Protein AF-A0A5Y4YMW5-F1 (afdb_monomer_lite)

Radius of gyration: 12.69 Å; chains: 1; bounding box: 36×25×28 Å

pLDDT: mean 90.34, std 5.49, range [66.44, 96.69]

Organism: Campylobacter jejuni (NCBI:txid197)

Foldseek 3Di:
DVVLLVLLVVLLVLLVVLLVCLPPPDDPVVNLVSLQVNLVSLVVPVVVQVDPLSVVLNVVQRVDPDPVSVVVCVVCVVVNSVSSVVSSVCSVPRDD

Secondary structure (DSSP, 8-state):
-HHHHHHHHHHHHHHHHHHHHHHH---HHHHHHHHHHHHHHHHHHHHHHT-HHHHHHIIIIIS--STHHHHHHHHTHHHHHHHHHHHHHHHHT---

Sequence (96 aa):
RFFKQLVALELRKKIILFRKNILKNFDLELFENSFFELAIFLEYFYRFLEIKNLNKLYEKYCKDRDKNIFSKIINNKNKFCKLLKKSSKNLKIYKG

Structure (mmCIF, N/CA/C/O backbone):
data_AF-A0A5Y4YMW5-F1
#
_entry.id   AF-A0A5Y4YMW5-F1
#
loop_
_atom_site.group_PDB
_atom_site.id
_atom_site.type_symbol
_atom_site.label_atom_id
_atom_site.label_alt_id
_atom_site.label_comp_id
_atom_site.label_asym_id
_atom_site.label_entity_id
_atom_site.label_seq_id
_atom_site.pdbx_PDB_ins_code
_atom_site.Cartn_x
_atom_site.Cartn_y
_atom_site.Cartn_z
_atom_site.occupancy
_atom_site.B_iso_or_equiv
_atom_site.auth_seq_id
_atom_site.auth_comp_id
_atom_site.auth_asym_id
_atom_site.auth_atom_id
_atom_site.pdbx_PDB_model_num
ATOM 1 N N . ARG A 1 1 ? -20.981 0.290 8.206 1.00 79.75 1 ARG A N 1
ATOM 2 C CA . ARG A 1 1 ? -20.155 -0.852 8.683 1.00 79.75 1 ARG A CA 1
ATOM 3 C C . ARG A 1 1 ? -19.740 -1.788 7.543 1.00 79.75 1 ARG A C 1
ATOM 5 O O . ARG A 1 1 ? -18.548 -1.955 7.337 1.00 79.75 1 ARG A O 1
ATOM 12 N N . PHE A 1 2 ? -20.684 -2.308 6.750 1.00 88.44 2 PHE A N 1
ATOM 13 C CA . PHE A 1 2 ? -20.400 -3.207 5.618 1.00 88.44 2 PHE A CA 1
ATOM 14 C C . PHE A 1 2 ? -19.519 -2.581 4.518 1.00 88.44 2 PHE A C 1
ATOM 16 O O . PHE A 1 2 ? -18.479 -3.132 4.176 1.00 88.44 2 PHE A O 1
ATOM 23 N N . PHE A 1 3 ? -19.855 -1.376 4.041 1.00 90.06 3 PHE A N 1
ATOM 24 C CA . PHE A 1 3 ? -19.063 -0.689 3.008 1.00 90.06 3 PHE A CA 1
ATOM 25 C C . PHE A 1 3 ? -17.596 -0.457 3.422 1.00 90.06 3 PHE A C 1
ATOM 27 O O . PHE A 1 3 ? -16.681 -0.747 2.659 1.00 90.06 3 PHE A O 1
ATOM 34 N N . LYS A 1 4 ? -17.354 -0.040 4.675 1.00 91.75 4 LYS A N 1
ATOM 35 C CA . LYS A 1 4 ? -16.004 0.093 5.259 1.00 91.75 4 LYS A CA 1
ATOM 36 C C . LYS A 1 4 ? -15.207 -1.218 5.189 1.00 91.75 4 LYS A C 1
ATOM 38 O O . LYS A 1 4 ? -14.026 -1.205 4.852 1.00 91.75 4 LYS A O 1
ATOM 43 N N . GLN A 1 5 ? -15.849 -2.349 5.474 1.00 92.50 5 GLN A N 1
ATOM 44 C CA . GLN A 1 5 ? -15.216 -3.668 5.399 1.00 92.50 5 GLN A CA 1
ATOM 45 C C . GLN A 1 5 ? -14.911 -4.084 3.953 1.00 92.50 5 GLN A C 1
ATOM 47 O O . GLN A 1 5 ? -13.828 -4.609 3.700 1.00 92.50 5 GLN A O 1
ATOM 52 N N . LEU A 1 6 ? -15.813 -3.805 3.004 1.00 93.75 6 LEU A N 1
ATOM 53 C CA . LEU A 1 6 ? -15.571 -4.047 1.576 1.00 93.75 6 LEU A CA 1
ATOM 54 C C . LEU A 1 6 ? -14.378 -3.237 1.062 1.00 93.75 6 LEU A C 1
ATOM 56 O O . LEU A 1 6 ? -13.455 -3.802 0.478 1.00 93.75 6 LEU A O 1
ATOM 60 N N . VAL A 1 7 ? -14.349 -1.935 1.356 1.00 93.81 7 VAL A N 1
ATOM 61 C CA . VAL A 1 7 ? -13.228 -1.052 1.003 1.00 93.81 7 VAL A CA 1
ATOM 62 C C . VAL A 1 7 ? -11.921 -1.574 1.605 1.00 93.81 7 VAL A C 1
ATOM 64 O O . VAL A 1 7 ? -10.903 -1.649 0.915 1.00 93.81 7 VAL A O 1
ATOM 67 N N . ALA A 1 8 ? -11.938 -1.988 2.876 1.00 94.81 8 ALA A N 1
ATOM 68 C CA . ALA A 1 8 ? -10.759 -2.541 3.531 1.00 94.81 8 ALA A CA 1
ATOM 69 C C . ALA A 1 8 ? -10.273 -3.847 2.871 1.00 94.81 8 ALA A C 1
ATOM 71 O O . ALA A 1 8 ? -9.064 -4.055 2.714 1.00 94.81 8 ALA A O 1
ATOM 72 N N . LEU A 1 9 ? -11.194 -4.724 2.462 1.00 95.31 9 LEU A N 1
ATOM 73 C CA . LEU A 1 9 ? -10.873 -5.969 1.768 1.00 95.31 9 LEU A CA 1
ATOM 74 C C . LEU A 1 9 ? -10.239 -5.701 0.397 1.00 95.31 9 LEU A C 1
ATOM 76 O O . LEU A 1 9 ? -9.194 -6.281 0.089 1.00 95.31 9 LEU A O 1
ATOM 80 N N . GLU A 1 10 ? -10.830 -4.811 -0.398 1.00 94.38 10 GLU A N 1
ATOM 81 C CA . GLU A 1 10 ? -10.332 -4.482 -1.737 1.00 94.38 10 GLU A CA 1
ATOM 82 C C . GLU A 1 10 ? -8.969 -3.788 -1.692 1.00 94.38 10 GLU A C 1
ATOM 84 O O . GLU A 1 10 ? -8.020 -4.209 -2.364 1.00 94.38 10 GLU A O 1
ATOM 89 N N . LEU A 1 11 ? -8.800 -2.812 -0.798 1.00 95.00 11 LEU A N 1
ATOM 90 C CA . LEU A 1 11 ? -7.510 -2.157 -0.599 1.00 95.00 11 LEU A CA 1
ATOM 91 C C . LEU A 1 11 ? -6.427 -3.151 -0.163 1.00 95.00 11 LEU A C 1
ATOM 93 O O . LEU A 1 11 ? -5.276 -3.080 -0.602 1.00 95.00 11 LEU A O 1
ATOM 97 N N . ARG A 1 12 ? -6.783 -4.127 0.679 1.00 95.75 12 ARG A N 1
ATOM 98 C CA . ARG A 1 12 ? -5.846 -5.168 1.110 1.00 95.75 12 ARG A CA 1
ATOM 99 C C . ARG A 1 12 ? -5.372 -6.025 -0.058 1.00 95.75 12 ARG A C 1
ATOM 101 O O . ARG A 1 12 ? -4.175 -6.318 -0.119 1.00 95.75 12 ARG A O 1
ATOM 108 N N . LYS A 1 13 ? -6.273 -6.432 -0.958 1.00 95.31 13 LYS A N 1
ATOM 109 C CA . LYS A 1 13 ? -5.921 -7.202 -2.163 1.00 95.31 13 LYS A CA 1
ATOM 110 C C . LYS A 1 13 ? -4.936 -6.414 -3.029 1.00 95.31 13 LYS A C 1
ATOM 112 O O . LYS A 1 13 ? -3.864 -6.941 -3.334 1.00 95.31 13 LYS A O 1
ATOM 117 N N . LYS A 1 14 ? -5.238 -5.139 -3.312 1.00 94.88 14 LYS A N 1
ATOM 118 C CA . LYS A 1 14 ? -4.365 -4.238 -4.087 1.00 94.88 14 LYS A CA 1
ATOM 119 C C . LYS A 1 14 ? -2.972 -4.096 -3.462 1.00 94.88 14 LYS A C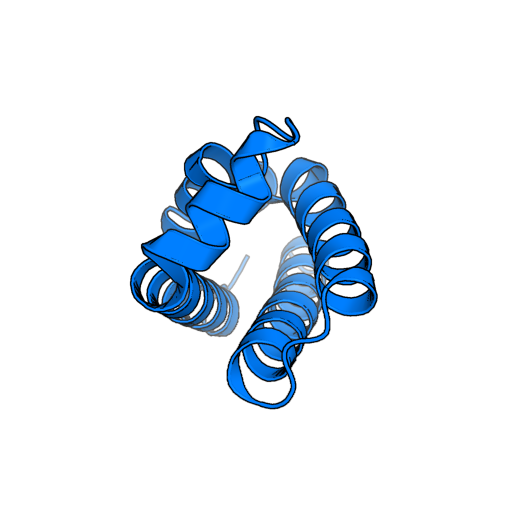 1
ATOM 121 O O . LYS A 1 14 ? -1.974 -4.318 -4.142 1.00 94.88 14 LYS A O 1
ATOM 126 N N . ILE A 1 15 ? -2.878 -3.846 -2.151 1.00 95.69 15 ILE A N 1
ATOM 127 C CA . ILE A 1 15 ? -1.587 -3.734 -1.439 1.00 95.69 15 ILE A CA 1
ATOM 128 C C . ILE A 1 15 ? -0.770 -5.033 -1.516 1.00 95.69 15 ILE A C 1
ATOM 130 O O . ILE A 1 15 ? 0.452 -4.990 -1.682 1.00 95.69 15 ILE A O 1
ATOM 134 N N . ILE A 1 16 ? -1.413 -6.196 -1.354 1.00 95.25 16 ILE A N 1
ATOM 135 C CA . ILE A 1 16 ? -0.725 -7.494 -1.407 1.00 95.25 16 ILE A CA 1
ATOM 136 C C . ILE A 1 16 ? -0.179 -7.754 -2.810 1.00 95.25 16 ILE A C 1
ATOM 138 O O . ILE A 1 16 ? 0.975 -8.172 -2.928 1.00 95.25 16 ILE A O 1
ATOM 142 N N . LEU A 1 17 ? -0.990 -7.518 -3.843 1.00 92.94 17 LEU A N 1
ATOM 143 C CA . LEU A 1 17 ? -0.595 -7.718 -5.234 1.00 92.94 17 LEU A CA 1
ATOM 144 C C . LEU A 1 17 ? 0.569 -6.794 -5.607 1.00 92.94 17 LEU A C 1
ATOM 146 O O . LEU A 1 17 ? 1.622 -7.274 -6.020 1.00 92.94 17 LEU A O 1
ATOM 150 N N . PHE A 1 18 ? 0.438 -5.499 -5.320 1.00 94.00 18 PHE A N 1
ATOM 151 C CA . PHE A 1 18 ? 1.484 -4.508 -5.561 1.00 94.00 18 PHE A CA 1
ATOM 152 C C . PHE A 1 18 ? 2.812 -4.880 -4.886 1.00 94.00 18 PHE A C 1
ATOM 154 O O . PHE A 1 18 ? 3.871 -4.913 -5.514 1.00 94.00 18 PHE A O 1
ATOM 161 N N . ARG A 1 19 ? 2.766 -5.269 -3.603 1.00 94.19 19 ARG A N 1
ATOM 162 C CA . ARG A 1 19 ? 3.959 -5.718 -2.871 1.00 94.19 19 ARG A CA 1
ATOM 163 C C . ARG A 1 19 ? 4.595 -6.962 -3.503 1.00 94.19 19 ARG A C 1
ATOM 165 O O . ARG A 1 19 ? 5.817 -7.083 -3.468 1.00 94.19 19 ARG A O 1
ATOM 172 N N . LYS A 1 20 ? 3.799 -7.911 -4.010 1.00 91.88 20 LYS A N 1
ATOM 173 C CA . LYS A 1 20 ? 4.321 -9.114 -4.680 1.00 91.88 20 LYS A CA 1
ATOM 174 C C . LYS A 1 20 ? 5.049 -8.749 -5.974 1.00 91.88 20 LYS A C 1
ATOM 176 O O . LYS A 1 20 ? 6.155 -9.247 -6.169 1.00 91.88 20 LYS A O 1
ATOM 181 N N . ASN A 1 21 ? 4.475 -7.857 -6.781 1.00 89.50 21 ASN A N 1
ATOM 182 C CA . ASN A 1 21 ? 5.061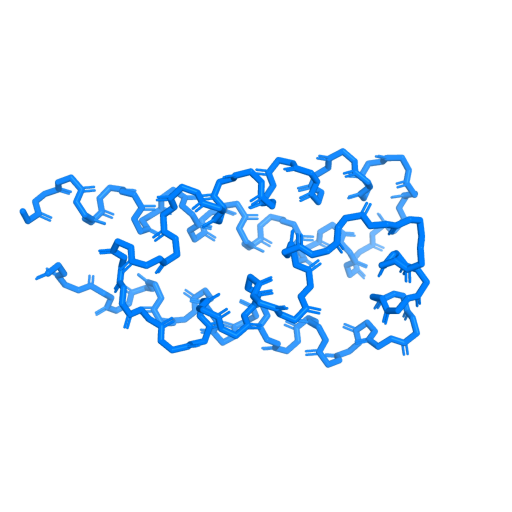 -7.420 -8.051 1.00 89.50 21 ASN A CA 1
ATOM 183 C C . ASN A 1 21 ? 6.421 -6.747 -7.828 1.00 89.50 21 ASN A C 1
ATOM 185 O O . ASN A 1 21 ? 7.410 -7.149 -8.430 1.00 89.50 21 ASN A O 1
ATOM 189 N N . ILE A 1 22 ? 6.515 -5.849 -6.840 1.00 90.00 22 ILE A N 1
ATOM 190 C CA . ILE A 1 22 ? 7.780 -5.197 -6.457 1.00 90.00 22 ILE A CA 1
ATOM 191 C C . ILE A 1 22 ? 8.887 -6.202 -6.085 1.00 90.00 22 ILE A C 1
ATOM 193 O O . ILE A 1 22 ? 10.072 -5.939 -6.309 1.00 90.00 22 ILE A O 1
ATOM 197 N N . LEU A 1 23 ? 8.532 -7.311 -5.428 1.00 88.38 23 LEU A N 1
ATOM 198 C CA . LEU A 1 23 ? 9.503 -8.257 -4.870 1.00 88.38 23 LEU A CA 1
ATOM 199 C C . LEU A 1 23 ? 9.972 -9.326 -5.860 1.00 88.38 23 LEU A C 1
ATOM 201 O O . LEU A 1 23 ? 11.095 -9.789 -5.698 1.00 88.38 23 LEU A O 1
ATOM 205 N N . LYS A 1 24 ? 9.132 -9.744 -6.814 1.00 84.94 24 LYS A N 1
ATOM 206 C CA . LYS A 1 24 ? 9.455 -10.846 -7.733 1.00 84.94 24 LYS A CA 1
ATOM 207 C C . LYS A 1 24 ? 10.086 -10.357 -9.034 1.00 84.94 24 LYS A C 1
ATOM 209 O O . LYS A 1 24 ? 11.251 -10.638 -9.269 1.00 84.94 24 LYS A O 1
ATOM 214 N N . ASN A 1 25 ? 9.329 -9.606 -9.830 1.00 72.88 25 ASN A N 1
ATOM 215 C CA . ASN A 1 25 ? 9.719 -9.180 -11.172 1.00 72.88 25 ASN A CA 1
ATOM 216 C C . ASN A 1 25 ? 9.497 -7.672 -11.245 1.00 72.88 25 ASN A C 1
ATOM 218 O O . ASN A 1 25 ? 8.404 -7.220 -11.580 1.00 72.88 25 ASN A O 1
ATOM 222 N N . PHE A 1 26 ? 10.499 -6.903 -10.812 1.00 80.69 26 PHE A N 1
ATOM 223 C CA . PHE A 1 26 ? 10.407 -5.449 -10.848 1.00 80.69 26 PHE A CA 1
ATOM 224 C C . PHE A 1 26 ? 10.528 -4.981 -12.297 1.00 80.69 26 PHE A C 1
ATOM 226 O O . PHE A 1 26 ? 11.623 -4.944 -12.848 1.00 80.69 26 PHE A O 1
ATOM 233 N N . ASP A 1 27 ? 9.384 -4.647 -12.873 1.00 88.56 27 ASP A N 1
ATOM 234 C CA . ASP A 1 27 ? 9.245 -3.950 -14.141 1.00 88.56 27 ASP A CA 1
ATOM 235 C C . ASP A 1 27 ? 8.791 -2.516 -13.848 1.00 88.56 27 ASP A C 1
ATOM 237 O O . ASP A 1 27 ? 7.890 -2.316 -13.025 1.00 88.56 27 ASP A O 1
ATOM 241 N N . LEU A 1 28 ? 9.461 -1.525 -14.443 1.00 86.25 28 LEU A N 1
ATOM 242 C CA . LEU A 1 28 ? 9.257 -0.120 -14.089 1.00 86.25 28 LEU A CA 1
ATOM 243 C C . LEU A 1 28 ? 7.873 0.374 -14.521 1.00 86.25 28 LEU A C 1
ATOM 245 O O . LEU A 1 28 ? 7.183 0.993 -13.719 1.00 86.25 28 LEU A O 1
ATOM 249 N N . GLU A 1 29 ? 7.440 0.052 -15.736 1.00 86.75 29 GLU A N 1
ATOM 250 C CA . GLU A 1 29 ? 6.155 0.504 -16.274 1.00 86.75 29 GLU A CA 1
ATOM 251 C C . GLU A 1 29 ? 4.982 -0.123 -15.505 1.00 86.75 29 GLU A C 1
ATOM 253 O O . GLU A 1 29 ? 4.073 0.573 -15.041 1.00 86.75 29 GLU A O 1
ATOM 258 N N . LEU A 1 30 ? 5.039 -1.435 -15.250 1.00 87.12 30 LEU A N 1
ATOM 259 C CA . LEU A 1 30 ? 4.061 -2.123 -14.406 1.00 87.12 30 LEU A CA 1
ATOM 260 C C . LEU A 1 30 ? 4.074 -1.590 -12.970 1.00 87.12 30 LEU A C 1
ATOM 262 O O . LEU A 1 30 ? 3.021 -1.501 -12.328 1.00 87.12 30 LEU A O 1
ATOM 266 N N . PHE A 1 31 ? 5.247 -1.245 -12.436 1.00 89.25 31 PHE A N 1
ATOM 267 C CA . PHE A 1 31 ? 5.368 -0.644 -11.113 1.00 89.25 31 PHE A CA 1
ATOM 268 C C . PHE A 1 31 ? 4.693 0.728 -11.052 1.00 89.25 31 PHE A C 1
ATOM 270 O O . PHE A 1 31 ? 3.913 0.954 -10.129 1.00 89.25 31 PHE A O 1
ATOM 277 N N . GLU A 1 32 ? 4.957 1.615 -12.009 1.00 89.56 32 GLU A N 1
ATOM 278 C CA . GLU A 1 32 ? 4.375 2.959 -12.048 1.00 89.56 32 GLU A CA 1
ATOM 279 C C . GLU A 1 32 ? 2.851 2.891 -12.164 1.00 89.56 32 GLU A C 1
ATOM 281 O O . GLU A 1 32 ? 2.146 3.452 -11.321 1.00 89.56 32 GLU A O 1
ATOM 286 N N . ASN A 1 33 ? 2.337 2.106 -13.115 1.00 89.25 33 ASN A N 1
ATOM 287 C CA . ASN A 1 33 ? 0.898 1.917 -13.310 1.00 89.25 33 ASN A CA 1
ATOM 288 C C . ASN A 1 33 ? 0.213 1.379 -12.043 1.00 89.25 33 ASN A C 1
ATOM 290 O O . ASN A 1 33 ? -0.748 1.963 -11.533 1.00 89.25 33 ASN A O 1
ATOM 294 N N . SER A 1 34 ? 0.751 0.301 -11.464 1.00 90.25 34 SER A N 1
ATOM 295 C CA . SER A 1 34 ? 0.186 -0.295 -10.247 1.00 90.25 34 SER A CA 1
ATOM 296 C C . SER A 1 34 ? 0.345 0.594 -9.007 1.00 90.25 34 SER A C 1
ATOM 298 O O . SER A 1 34 ? -0.489 0.545 -8.096 1.00 90.25 34 SER A O 1
ATOM 300 N N . PHE A 1 35 ? 1.384 1.432 -8.959 1.00 92.25 35 PHE A N 1
ATOM 301 C CA . PHE A 1 35 ? 1.546 2.433 -7.916 1.00 92.25 35 PHE A CA 1
ATOM 302 C C . PHE A 1 35 ? 0.479 3.521 -8.030 1.00 92.25 35 PHE A C 1
ATOM 304 O O . PHE A 1 35 ? -0.131 3.848 -7.013 1.00 92.25 35 PHE A O 1
ATOM 311 N N . PHE A 1 36 ? 0.225 4.060 -9.226 1.00 91.12 36 PHE A N 1
ATOM 312 C CA . PHE A 1 36 ? -0.789 5.096 -9.4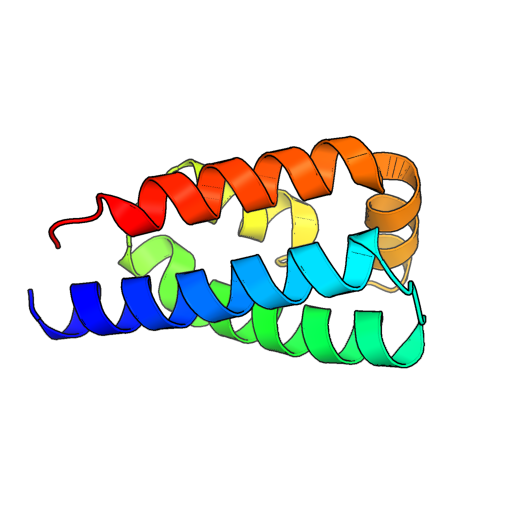22 1.00 91.12 36 PHE A CA 1
ATOM 313 C C . PHE A 1 36 ? -2.184 4.595 -9.063 1.00 91.12 36 PHE A C 1
ATOM 315 O O . PHE A 1 36 ? -2.900 5.277 -8.328 1.00 91.12 36 PHE A O 1
ATOM 322 N N . GLU A 1 37 ? -2.543 3.376 -9.471 1.00 91.12 37 GLU A N 1
ATOM 323 C CA . GLU A 1 37 ? -3.798 2.754 -9.041 1.00 91.12 37 GLU A CA 1
ATOM 324 C C . GLU A 1 37 ? -3.917 2.675 -7.515 1.00 91.12 37 GLU A C 1
ATOM 326 O O . GLU A 1 37 ? -4.958 3.006 -6.938 1.00 91.12 37 GLU A O 1
ATOM 331 N N . LEU A 1 38 ? -2.854 2.219 -6.842 1.00 93.50 38 LEU A N 1
ATOM 332 C CA . LEU A 1 38 ? -2.836 2.120 -5.387 1.00 93.50 38 LEU A CA 1
ATOM 333 C C . LEU A 1 38 ? -2.906 3.506 -4.732 1.00 93.50 38 LEU A C 1
ATOM 335 O O . LEU A 1 38 ? -3.607 3.665 -3.734 1.00 93.50 38 LEU A O 1
ATOM 339 N N . ALA A 1 39 ? -2.199 4.495 -5.276 1.00 92.94 39 ALA A N 1
ATOM 340 C CA . ALA A 1 39 ? -2.160 5.860 -4.768 1.00 92.94 39 ALA A CA 1
ATOM 341 C C . ALA A 1 39 ? -3.534 6.532 -4.856 1.00 92.94 39 ALA A C 1
ATOM 343 O O . ALA A 1 39 ? -3.982 7.094 -3.860 1.00 92.94 39 ALA A O 1
ATOM 344 N N . ILE A 1 40 ? -4.228 6.396 -5.992 1.00 92.00 40 ILE A N 1
ATOM 345 C CA . ILE A 1 40 ? -5.599 6.890 -6.181 1.00 92.00 40 ILE A CA 1
ATOM 346 C C . ILE A 1 40 ? -6.534 6.229 -5.170 1.00 92.00 40 ILE A C 1
ATOM 348 O O . ILE A 1 40 ? -7.272 6.910 -4.466 1.00 92.00 40 ILE A O 1
ATOM 352 N N . PHE A 1 41 ? -6.472 4.903 -5.027 1.00 92.69 41 PHE A N 1
ATOM 353 C CA . PHE A 1 41 ? -7.327 4.211 -4.063 1.00 92.69 41 PHE A CA 1
ATOM 354 C C . PHE A 1 41 ? -7.057 4.676 -2.623 1.00 92.69 41 PHE A C 1
ATOM 356 O O . PHE A 1 41 ? -7.980 4.868 -1.832 1.00 92.69 41 PHE A O 1
ATOM 363 N N . LEU A 1 42 ? -5.784 4.865 -2.267 1.00 93.31 42 LEU A N 1
ATOM 364 C CA . LEU A 1 42 ? -5.403 5.365 -0.952 1.00 93.31 42 LEU A CA 1
ATOM 365 C C . LEU A 1 42 ? -5.900 6.787 -0.719 1.00 93.31 42 LEU A C 1
ATOM 367 O O . LEU A 1 42 ? -6.416 7.039 0.360 1.00 93.31 42 LEU A O 1
ATOM 371 N N . GLU A 1 43 ? -5.799 7.676 -1.701 1.00 93.06 43 GLU A N 1
ATOM 372 C CA . GLU A 1 43 ? -6.262 9.063 -1.606 1.00 93.06 43 GLU A CA 1
ATOM 373 C C . GLU A 1 43 ? -7.724 9.162 -1.159 1.00 93.06 43 GLU A C 1
ATOM 375 O O . GLU A 1 43 ? -8.029 9.894 -0.217 1.00 93.06 43 GLU A O 1
ATOM 380 N N . TYR A 1 44 ? -8.605 8.344 -1.739 1.00 92.06 44 TYR A N 1
ATOM 381 C CA . TYR A 1 44 ? -10.026 8.346 -1.384 1.00 92.06 44 TYR A CA 1
ATOM 382 C C . TYR A 1 44 ? -10.331 7.679 -0.036 1.00 92.06 44 TYR A C 1
ATOM 384 O O . TYR A 1 44 ? -11.261 8.090 0.659 1.00 92.06 44 TYR A O 1
ATOM 392 N N . PHE A 1 45 ? -9.575 6.648 0.359 1.00 90.88 45 PHE A N 1
ATOM 393 C CA . PHE A 1 45 ? -9.988 5.764 1.457 1.00 90.88 45 PHE A CA 1
ATOM 394 C C . PHE A 1 45 ? -9.070 5.746 2.684 1.00 90.88 45 PHE A C 1
ATOM 396 O O 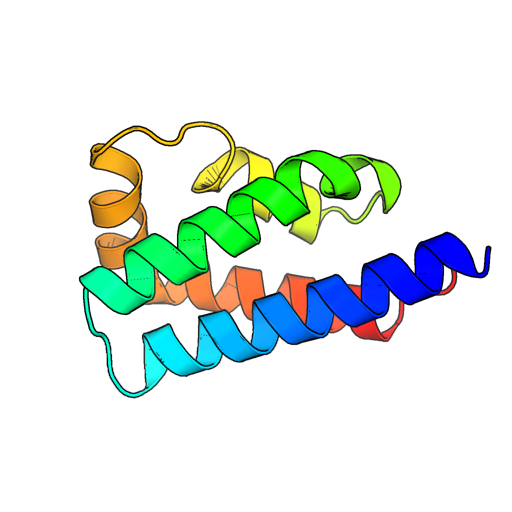. PHE A 1 45 ? -9.430 5.136 3.693 1.00 90.88 45 PHE A O 1
ATOM 403 N N . TYR A 1 46 ? -7.907 6.406 2.667 1.00 87.56 46 TYR A N 1
ATOM 404 C CA . TYR A 1 46 ? -6.965 6.314 3.788 1.00 87.56 46 TYR A CA 1
ATOM 405 C C . TYR A 1 46 ? -7.548 6.883 5.089 1.00 87.56 46 TYR A C 1
ATOM 407 O O . TYR A 1 46 ? -7.550 6.192 6.109 1.00 87.56 46 TYR A O 1
ATOM 415 N N . ARG A 1 47 ? -8.126 8.095 5.044 1.00 87.00 47 ARG A N 1
ATOM 416 C CA . ARG A 1 47 ? -8.789 8.716 6.206 1.00 87.00 47 ARG A CA 1
ATOM 417 C C . ARG A 1 47 ? -10.061 7.983 6.591 1.00 87.00 47 ARG A C 1
ATOM 419 O O . ARG A 1 47 ? -10.326 7.825 7.772 1.00 87.00 47 ARG A O 1
ATOM 426 N N . PHE A 1 48 ? -10.801 7.488 5.603 1.00 89.25 48 PHE A N 1
ATOM 427 C CA . PHE A 1 48 ? -12.066 6.787 5.808 1.00 89.25 48 PHE A CA 1
ATOM 428 C C . PHE A 1 48 ? -11.939 5.539 6.700 1.00 89.25 48 PHE A C 1
ATOM 430 O O . PHE A 1 48 ? -12.870 5.191 7.432 1.00 89.25 48 PHE A O 1
ATOM 437 N N . LEU A 1 49 ? -10.785 4.867 6.638 1.00 90.00 49 LEU A N 1
ATOM 438 C CA . LEU A 1 49 ? -10.500 3.653 7.403 1.00 90.00 49 LEU A CA 1
ATOM 439 C C . LEU A 1 49 ? -9.810 3.917 8.751 1.00 90.00 49 LEU A C 1
ATOM 441 O O . LEU A 1 49 ? -9.752 3.002 9.566 1.00 90.00 49 LEU A O 1
ATOM 445 N N . GLU A 1 50 ? -9.275 5.122 8.984 1.00 88.56 50 GLU A N 1
ATOM 446 C CA . GLU A 1 50 ? -8.606 5.541 10.234 1.00 88.56 50 GLU A CA 1
ATOM 447 C C . GLU A 1 50 ? -7.446 4.624 10.690 1.00 88.56 50 GLU A C 1
ATOM 449 O O . GLU A 1 50 ? -7.069 4.556 11.861 1.00 88.56 50 GLU A O 1
ATOM 454 N N . ILE A 1 51 ? -6.810 3.910 9.757 1.00 91.69 51 ILE A N 1
ATOM 455 C CA . ILE A 1 51 ? -5.704 2.996 10.065 1.00 91.69 51 ILE A CA 1
ATOM 456 C C . ILE A 1 51 ? -4.370 3.754 9.997 1.00 91.69 51 ILE A C 1
ATOM 458 O O . ILE A 1 51 ? -3.880 4.101 8.925 1.00 91.69 51 ILE A O 1
ATOM 462 N N . LYS A 1 52 ? -3.687 3.900 11.140 1.00 92.25 52 LYS A N 1
ATOM 463 C CA . LYS A 1 52 ? -2.395 4.614 11.258 1.00 92.25 52 LYS A CA 1
ATOM 464 C C . LYS A 1 52 ? -1.348 4.236 10.197 1.00 92.25 52 LYS A C 1
ATOM 466 O O . LYS A 1 52 ? -0.697 5.105 9.623 1.00 92.25 52 LYS A O 1
ATOM 471 N N . ASN A 1 53 ? -1.156 2.940 9.931 1.00 93.00 53 ASN A N 1
ATOM 472 C CA . ASN A 1 53 ? -0.164 2.483 8.944 1.00 93.00 53 ASN A CA 1
ATOM 473 C C . ASN A 1 53 ? -0.570 2.796 7.495 1.00 93.00 53 ASN A C 1
ATOM 475 O O . ASN A 1 53 ? 0.304 2.960 6.647 1.00 93.00 53 ASN A O 1
ATOM 479 N N . LEU A 1 54 ? -1.871 2.888 7.218 1.00 93.38 54 LEU A N 1
ATOM 480 C CA . LEU A 1 54 ? -2.403 3.314 5.927 1.00 93.38 54 LEU A CA 1
ATOM 481 C C . LEU A 1 54 ? -2.215 4.810 5.719 1.00 93.38 54 LEU A C 1
ATOM 483 O O . LEU A 1 54 ? -1.701 5.204 4.678 1.00 93.38 54 LEU A O 1
ATOM 487 N N . ASN A 1 55 ? -2.508 5.616 6.739 1.00 92.94 55 ASN A N 1
ATOM 488 C CA . ASN A 1 55 ? -2.271 7.058 6.687 1.00 92.94 55 ASN A CA 1
ATOM 489 C C . ASN A 1 55 ? -0.794 7.350 6.442 1.00 92.94 55 ASN A C 1
ATOM 491 O O . ASN A 1 55 ? -0.445 8.074 5.517 1.00 92.94 55 ASN A O 1
ATOM 495 N N . LYS A 1 56 ? 0.087 6.662 7.177 1.00 93.62 56 LYS A N 1
ATOM 496 C CA . LYS A 1 56 ? 1.534 6.762 6.972 1.00 93.62 56 LYS A CA 1
ATOM 497 C C . LYS A 1 56 ? 1.977 6.319 5.575 1.00 93.62 56 LYS A C 1
ATOM 499 O O . LYS A 1 56 ? 2.957 6.852 5.059 1.00 93.62 56 LYS A O 1
ATOM 504 N N . LEU A 1 57 ? 1.324 5.310 4.992 1.00 93.50 57 LEU A N 1
ATOM 505 C CA . LEU A 1 57 ? 1.616 4.859 3.631 1.00 93.50 57 LEU A CA 1
ATOM 506 C C . LEU A 1 57 ? 1.271 5.959 2.625 1.00 93.50 57 LEU A C 1
ATOM 508 O O . LEU A 1 57 ? 2.126 6.307 1.816 1.00 93.50 57 LEU A O 1
ATOM 512 N N . TYR A 1 58 ? 0.074 6.537 2.735 1.00 93.56 58 TYR A N 1
ATOM 513 C CA . TYR A 1 58 ? -0.376 7.612 1.861 1.00 93.56 58 TYR A CA 1
ATOM 514 C C . TYR A 1 58 ? 0.486 8.873 2.004 1.00 93.56 58 TYR A C 1
ATOM 516 O O . TYR A 1 58 ? 1.103 9.311 1.040 1.00 93.56 58 TYR A O 1
ATOM 524 N N . GLU A 1 59 ? 0.616 9.411 3.217 1.00 91.75 59 GLU A N 1
ATOM 525 C CA . GLU A 1 59 ? 1.308 10.682 3.466 1.00 91.75 59 GLU A CA 1
ATOM 526 C C . GLU A 1 59 ? 2.780 10.653 3.057 1.00 91.75 59 GLU A C 1
ATOM 528 O O . GLU A 1 59 ? 3.312 11.649 2.582 1.00 91.75 59 GLU A O 1
ATOM 533 N N . LYS A 1 60 ? 3.457 9.514 3.237 1.00 91.50 60 LYS A N 1
ATOM 534 C CA . LYS A 1 60 ? 4.895 9.416 2.966 1.00 91.50 60 LYS A CA 1
ATOM 535 C C . LYS A 1 60 ? 5.226 9.110 1.506 1.00 91.50 60 LYS A C 1
ATOM 537 O O . LYS A 1 60 ? 6.335 9.446 1.067 1.00 91.50 60 LYS A O 1
ATOM 542 N N . TYR A 1 61 ? 4.334 8.392 0.822 1.00 90.75 61 TYR A N 1
ATOM 543 C CA . TYR A 1 61 ? 4.629 7.790 -0.475 1.00 90.75 61 TYR A CA 1
ATOM 544 C C . TYR A 1 61 ? 3.634 8.117 -1.581 1.00 90.75 61 TYR A C 1
ATOM 546 O O . TYR A 1 61 ? 4.053 8.048 -2.718 1.00 90.75 61 TYR A O 1
ATOM 554 N N . CYS A 1 62 ? 2.369 8.435 -1.302 1.00 89.62 62 CYS A N 1
ATOM 555 C CA . CYS A 1 62 ? 1.338 8.609 -2.337 1.00 89.62 62 CYS A CA 1
ATOM 556 C C . CYS A 1 62 ? 0.803 10.041 -2.452 1.00 89.62 62 CYS A C 1
ATOM 558 O O . CYS A 1 62 ? 0.226 10.370 -3.485 1.00 89.62 62 CYS A O 1
ATOM 560 N N . LYS A 1 63 ? 0.971 10.863 -1.408 1.00 88.31 63 LYS A N 1
ATOM 561 C CA . LYS A 1 63 ? 0.508 12.254 -1.373 1.00 88.31 63 LYS A CA 1
ATOM 562 C C . LYS A 1 63 ? 1.217 13.114 -2.424 1.00 88.31 63 LYS A C 1
ATOM 564 O O . LYS A 1 63 ? 0.552 13.777 -3.208 1.00 88.31 63 LYS A O 1
ATOM 569 N N . ASP A 1 64 ? 2.545 13.041 -2.462 1.00 82.69 64 ASP A N 1
ATOM 570 C CA . ASP A 1 64 ? 3.368 13.802 -3.403 1.00 82.69 64 ASP A CA 1
ATOM 571 C C . ASP A 1 64 ? 3.804 12.862 -4.533 1.00 82.69 64 ASP A C 1
ATOM 573 O O . ASP A 1 64 ? 4.680 12.010 -4.351 1.00 82.69 64 ASP A O 1
ATOM 577 N N . ARG A 1 65 ? 3.140 12.970 -5.689 1.00 75.25 65 ARG A N 1
ATOM 578 C CA . ARG A 1 65 ? 3.334 12.086 -6.855 1.00 75.25 65 ARG A CA 1
ATOM 579 C C . ARG A 1 65 ? 4.377 12.612 -7.846 1.00 75.25 65 ARG A C 1
ATOM 581 O O . ARG A 1 65 ? 4.305 12.321 -9.036 1.00 75.25 65 ARG A O 1
ATOM 588 N N . ASP A 1 66 ? 5.339 13.389 -7.365 1.00 78.50 66 ASP A N 1
ATOM 589 C CA . ASP A 1 66 ? 6.412 13.913 -8.207 1.00 78.50 66 ASP A CA 1
ATOM 590 C C . ASP A 1 66 ? 7.330 12.793 -8.700 1.00 78.50 66 ASP A C 1
ATOM 592 O O . ASP A 1 66 ? 7.490 11.772 -8.035 1.00 78.50 66 ASP A O 1
ATOM 596 N N . LYS A 1 67 ? 8.029 13.012 -9.823 1.00 66.44 67 LYS A N 1
ATOM 597 C CA . LYS A 1 67 ? 8.972 12.038 -10.420 1.00 66.44 67 LYS A CA 1
ATOM 598 C C . LYS A 1 67 ? 9.999 11.472 -9.421 1.00 66.44 67 LYS A C 1
ATOM 600 O O . LYS A 1 67 ? 10.434 10.330 -9.544 1.00 66.44 67 LYS A O 1
ATOM 605 N N . ASN A 1 68 ? 10.341 12.231 -8.380 1.00 82.31 68 ASN A N 1
ATOM 606 C CA . ASN A 1 68 ? 11.271 11.817 -7.324 1.00 82.31 68 ASN A CA 1
ATOM 607 C C . ASN A 1 68 ? 10.697 10.761 -6.357 1.00 82.31 68 ASN A C 1
ATOM 609 O O . ASN A 1 68 ? 11.429 10.188 -5.545 1.00 82.31 68 ASN A O 1
ATOM 613 N N . ILE A 1 69 ? 9.392 10.479 -6.407 1.00 87.19 69 ILE A N 1
ATOM 614 C CA . ILE A 1 69 ? 8.759 9.510 -5.513 1.00 87.19 69 ILE A CA 1
ATOM 615 C C . ILE A 1 69 ? 9.199 8.081 -5.823 1.00 87.19 69 ILE A C 1
ATOM 617 O O . ILE A 1 69 ? 9.452 7.298 -4.902 1.00 87.19 69 ILE A O 1
ATOM 621 N N . PHE A 1 70 ? 9.377 7.750 -7.103 1.00 88.06 70 PHE A N 1
ATOM 622 C CA . PHE A 1 70 ? 9.792 6.418 -7.528 1.00 88.06 70 PHE A CA 1
ATOM 623 C C . PHE A 1 70 ? 11.228 6.125 -7.117 1.00 88.06 70 PHE A C 1
ATOM 625 O O . PHE A 1 70 ? 11.478 5.085 -6.506 1.00 88.06 70 PHE A O 1
ATOM 632 N N . SER A 1 71 ? 12.151 7.073 -7.312 1.00 86.75 71 SER A N 1
ATOM 633 C CA . SER A 1 71 ? 13.533 6.932 -6.838 1.00 86.75 71 SER A CA 1
ATOM 634 C C . SER A 1 71 ? 13.584 6.765 -5.315 1.00 86.75 71 SER A C 1
ATOM 636 O O . SER A 1 71 ? 14.258 5.871 -4.802 1.00 86.75 71 SER A O 1
ATOM 638 N N . LYS A 1 72 ? 12.778 7.528 -4.564 1.00 89.06 72 LYS A N 1
ATOM 639 C CA . LYS A 1 72 ? 12.640 7.381 -3.105 1.00 89.06 72 LYS A CA 1
ATOM 640 C C . LYS A 1 72 ? 12.107 6.005 -2.699 1.00 89.06 72 LYS A C 1
ATOM 642 O O . LYS A 1 72 ? 12.573 5.459 -1.690 1.00 89.06 72 LYS A O 1
ATOM 647 N N . ILE A 1 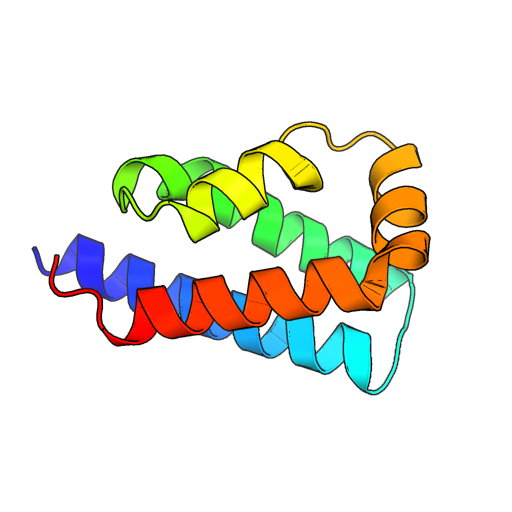73 ? 11.137 5.454 -3.434 1.00 90.50 73 ILE A N 1
ATOM 648 C CA . ILE A 1 73 ? 10.573 4.118 -3.191 1.00 90.50 73 ILE A CA 1
ATOM 649 C C . ILE A 1 73 ? 11.598 3.033 -3.503 1.00 90.50 73 ILE A C 1
ATOM 651 O O . ILE A 1 73 ? 11.783 2.151 -2.667 1.00 90.50 73 ILE A O 1
ATOM 655 N N . ILE A 1 74 ? 12.287 3.114 -4.641 1.00 87.88 74 ILE A N 1
ATOM 656 C CA . ILE A 1 74 ? 13.311 2.153 -5.066 1.00 87.88 74 ILE A CA 1
ATOM 657 C C . ILE A 1 74 ? 14.472 2.151 -4.061 1.00 87.88 74 ILE A C 1
ATOM 659 O O . ILE A 1 74 ? 14.787 1.105 -3.490 1.00 87.88 74 ILE A O 1
ATOM 663 N N . ASN A 1 75 ? 15.007 3.325 -3.710 1.00 90.38 75 ASN A N 1
ATOM 664 C CA . ASN A 1 75 ? 16.096 3.461 -2.733 1.00 90.38 75 ASN A CA 1
ATOM 665 C C . ASN A 1 75 ? 15.700 2.971 -1.330 1.00 90.38 75 ASN A C 1
ATOM 667 O O . ASN A 1 75 ? 16.529 2.490 -0.562 1.00 90.38 75 ASN A O 1
ATOM 671 N N . ASN A 1 76 ? 14.413 3.056 -0.974 1.00 92.19 76 ASN A N 1
ATOM 672 C CA . ASN A 1 76 ? 13.884 2.580 0.306 1.00 92.19 76 ASN A CA 1
ATOM 673 C C . ASN A 1 76 ? 13.004 1.327 0.173 1.00 92.19 76 ASN A C 1
ATOM 675 O O . ASN A 1 76 ? 12.163 1.085 1.052 1.00 92.19 76 ASN A O 1
ATOM 679 N N . LYS A 1 77 ? 13.204 0.508 -0.870 1.00 91.12 77 LYS A N 1
ATOM 680 C CA . LYS A 1 77 ? 12.320 -0.613 -1.249 1.00 91.12 77 LYS A CA 1
ATOM 681 C C . LYS A 1 77 ? 11.971 -1.517 -0.073 1.00 91.12 77 LYS A C 1
ATOM 683 O O . LYS A 1 77 ? 10.801 -1.821 0.161 1.00 91.12 77 LYS A O 1
ATOM 688 N N . ASN A 1 78 ? 12.960 -1.875 0.746 1.00 92.25 78 ASN A N 1
ATOM 689 C CA . ASN A 1 78 ? 12.763 -2.718 1.928 1.00 92.25 78 ASN A CA 1
ATOM 690 C C . ASN A 1 78 ? 11.869 -2.066 2.996 1.00 92.25 78 ASN A C 1
ATOM 692 O O . ASN A 1 78 ? 10.980 -2.720 3.550 1.00 92.25 78 ASN A O 1
ATOM 696 N N . LYS A 1 79 ? 12.076 -0.776 3.291 1.00 94.62 79 LYS A N 1
ATOM 697 C CA . LYS A 1 79 ? 11.257 -0.023 4.260 1.00 94.62 79 LYS A CA 1
ATOM 698 C C . LYS A 1 79 ? 9.829 0.139 3.740 1.00 94.62 79 LYS A C 1
ATOM 700 O O . LYS A 1 79 ? 8.881 -0.080 4.496 1.00 94.6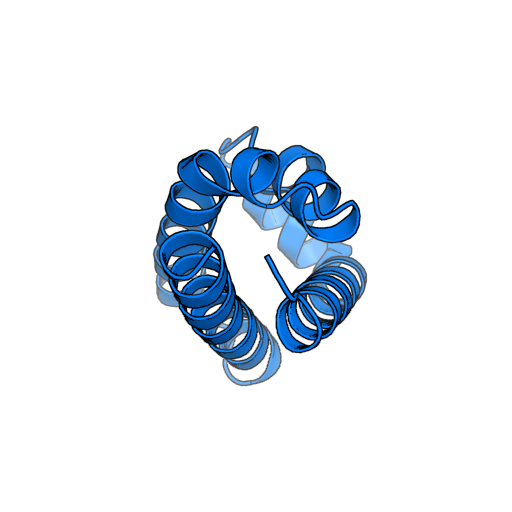2 79 LYS A O 1
ATOM 705 N N . PHE A 1 80 ? 9.683 0.448 2.455 1.00 94.56 80 PHE A N 1
ATOM 706 C CA . PHE A 1 80 ? 8.391 0.577 1.792 1.00 94.56 80 PHE A CA 1
ATOM 707 C C . PHE A 1 80 ? 7.613 -0.745 1.798 1.00 94.56 80 PHE A C 1
ATOM 709 O O . PHE A 1 80 ? 6.498 -0.813 2.315 1.00 94.56 80 PHE A O 1
ATOM 716 N N . CYS A 1 81 ? 8.244 -1.846 1.379 1.00 94.56 81 CYS A N 1
ATOM 717 C CA . CYS A 1 81 ? 7.644 -3.177 1.426 1.00 94.56 81 CYS A CA 1
ATOM 718 C C . CYS A 1 81 ? 7.231 -3.576 2.851 1.00 94.56 81 CYS A C 1
ATOM 720 O O . CYS A 1 81 ? 6.162 -4.166 3.041 1.00 94.56 81 CYS A O 1
ATOM 722 N N . LYS A 1 82 ? 8.048 -3.275 3.873 1.00 96.06 82 LYS A N 1
ATOM 723 C CA . LYS A 1 82 ? 7.692 -3.515 5.284 1.00 96.06 82 LYS A CA 1
ATOM 724 C C . LYS A 1 82 ? 6.428 -2.746 5.684 1.00 96.06 82 LYS A C 1
ATOM 726 O O . LYS A 1 82 ? 5.584 -3.324 6.371 1.00 96.06 82 LYS A O 1
ATOM 731 N N . LEU A 1 83 ? 6.274 -1.496 5.244 1.00 96.19 83 LEU A N 1
ATOM 732 C CA . LEU A 1 83 ? 5.071 -0.703 5.501 1.00 96.19 83 LEU A CA 1
ATOM 733 C C . LEU A 1 83 ? 3.842 -1.305 4.807 1.00 96.19 83 LEU A C 1
ATOM 735 O O . LEU A 1 83 ? 2.856 -1.557 5.491 1.00 96.19 83 LEU A O 1
ATOM 739 N N . LEU A 1 84 ? 3.941 -1.675 3.523 1.00 96.19 84 LEU A N 1
ATOM 740 C CA . LEU A 1 84 ? 2.871 -2.377 2.793 1.00 96.19 84 LEU A CA 1
ATOM 741 C C . LEU A 1 84 ? 2.408 -3.648 3.531 1.00 96.19 84 LEU A C 1
ATOM 743 O O . LEU A 1 84 ? 1.212 -3.881 3.706 1.00 96.19 84 LEU A O 1
ATOM 747 N N . LYS A 1 85 ? 3.350 -4.452 4.053 1.00 96.69 85 LYS A N 1
ATOM 748 C CA . LYS A 1 85 ? 3.024 -5.651 4.852 1.00 96.69 85 LYS A CA 1
ATOM 749 C C . LYS A 1 85 ? 2.247 -5.295 6.113 1.00 96.69 85 LYS A C 1
ATOM 751 O O . LYS A 1 85 ? 1.254 -5.958 6.400 1.00 96.69 85 LYS A O 1
ATOM 756 N N . LYS A 1 86 ? 2.682 -4.276 6.860 1.00 96.38 86 LYS A N 1
ATOM 757 C CA . LYS A 1 86 ? 1.979 -3.816 8.066 1.00 96.38 86 LYS A CA 1
ATOM 758 C C . LYS A 1 86 ? 0.566 -3.340 7.718 1.00 96.38 86 LYS A C 1
ATOM 760 O O . LYS A 1 86 ? -0.383 -3.877 8.277 1.00 96.38 86 LYS A O 1
ATOM 765 N N . SER A 1 87 ? 0.418 -2.464 6.726 1.00 95.44 87 SER A N 1
ATOM 766 C CA . SER A 1 87 ? -0.885 -1.962 6.269 1.00 95.44 87 SER A CA 1
ATOM 767 C C . SER A 1 87 ? -1.833 -3.096 5.862 1.00 95.44 87 SER A C 1
ATOM 769 O O . SER A 1 87 ? -2.965 -3.144 6.336 1.00 95.44 87 SER A O 1
ATOM 771 N N . SER A 1 88 ? -1.354 -4.090 5.101 1.00 95.88 88 SER A N 1
ATOM 772 C CA . SER A 1 88 ? -2.167 -5.260 4.722 1.00 95.88 88 SER A CA 1
ATOM 773 C C . SER A 1 88 ? -2.608 -6.126 5.913 1.00 95.88 88 SER A C 1
ATOM 775 O O . SER A 1 88 ? -3.692 -6.709 5.884 1.00 95.88 88 SER A O 1
ATOM 777 N N . LYS A 1 89 ? -1.789 -6.217 6.973 1.00 95.69 89 LYS A N 1
ATOM 778 C CA . LYS A 1 89 ? -2.144 -6.929 8.208 1.00 95.69 89 LYS A CA 1
ATOM 779 C C . LYS A 1 89 ? -3.197 -6.163 9.006 1.00 95.69 89 LYS A C 1
ATOM 781 O O . LYS A 1 89 ? -4.144 -6.786 9.466 1.00 95.69 89 LYS A O 1
ATOM 786 N N . ASN A 1 90 ? -3.062 -4.841 9.133 1.00 94.62 90 ASN A N 1
ATOM 787 C CA . ASN A 1 90 ? -4.064 -4.003 9.796 1.00 94.62 90 ASN A CA 1
ATOM 788 C C . ASN A 1 90 ? -5.427 -4.094 9.096 1.00 94.62 90 ASN A C 1
ATOM 790 O O . ASN A 1 90 ? -6.442 -4.238 9.765 1.00 94.62 90 ASN A O 1
ATOM 794 N N . LEU A 1 91 ? -5.440 -4.112 7.761 1.00 93.75 91 LEU A N 1
ATOM 795 C CA . LEU A 1 91 ? -6.664 -4.292 6.979 1.00 93.75 91 LEU A CA 1
ATOM 796 C C . LEU A 1 91 ? -7.311 -5.674 7.158 1.00 93.75 91 LEU A C 1
ATOM 798 O O . LEU A 1 91 ? -8.525 -5.790 7.057 1.00 93.75 91 LEU A O 1
ATOM 802 N N . LYS A 1 92 ? -6.533 -6.732 7.444 1.00 92.31 92 LYS A N 1
ATOM 803 C CA . LYS A 1 92 ? -7.076 -8.085 7.691 1.00 92.31 92 LYS A CA 1
ATOM 804 C C . LYS A 1 92 ? -8.005 -8.127 8.902 1.00 92.31 92 LYS A C 1
ATOM 806 O O . LYS A 1 92 ? -8.970 -8.878 8.890 1.00 92.31 92 LYS A O 1
ATOM 811 N N . ILE A 1 93 ? -7.644 -7.400 9.954 1.00 90.12 93 ILE A N 1
ATOM 812 C CA . ILE A 1 93 ? -8.320 -7.443 11.257 1.00 90.12 93 ILE A CA 1
ATOM 813 C C . ILE A 1 93 ? -9.285 -6.269 11.454 1.00 90.12 93 ILE A C 1
ATOM 815 O O . ILE A 1 93 ? -9.816 -6.090 12.546 1.00 90.12 93 ILE A O 1
ATOM 819 N N . TYR A 1 94 ? -9.480 -5.452 10.420 1.00 89.12 94 TYR A N 1
ATOM 820 C CA . TYR A 1 94 ? -10.353 -4.292 10.467 1.00 89.12 94 TYR A CA 1
ATOM 821 C C . TYR A 1 94 ? -11.823 -4.726 10.548 1.00 89.12 94 TYR A C 1
ATOM 823 O O . TYR A 1 94 ? -12.287 -5.508 9.720 1.00 89.12 94 TYR A O 1
ATOM 831 N N . LYS A 1 95 ? -12.550 -4.229 11.558 1.00 81.75 95 LYS A N 1
ATOM 832 C CA . LYS A 1 95 ? -13.940 -4.631 11.848 1.00 81.75 95 LYS A CA 1
ATOM 833 C C . LYS A 1 95 ? -14.996 -3.583 11.469 1.00 81.75 95 LYS A C 1
ATOM 835 O O . LYS A 1 95 ? -16.185 -3.904 11.547 1.00 81.75 95 LYS A O 1
ATOM 840 N N . GLY A 1 96 ? -14.577 -2.415 10.975 1.00 71.75 96 GLY A N 1
ATOM 841 C CA . GLY A 1 96 ? -15.466 -1.314 10.592 1.00 71.75 96 GLY A CA 1
ATOM 842 C C . GLY A 1 96 ? -15.822 -0.417 11.759 1.00 71.75 96 GLY A C 1
ATOM 843 O O . GLY A 1 96 ? -16.446 -0.946 12.705 1.00 71.75 96 GLY A O 1
#